Protein AF-X1DCD7-F1 (afdb_monomer_lite)

pLDDT: mean 95.34, std 4.09, range [73.12, 98.56]

InterPro domains:
  IPR029058 Alpha/Beta hydrolase fold [G3DSA:3.40.50.1820] (1-51)
  IPR029058 Alpha/Beta hydrolase fold [SSF53474] (1-45)

Foldseek 3Di:
DAPPDDPVVQVVVQVVDPPRDGDDDPPDYPDQDPVCVVVVVVVVVVVVVVPDD

Radius of gyration: 12.5 Å; chains: 1; bounding box: 35×13×29 Å

Sequence (53 aa):
DDPVVSLEGGKDTAESIPGAELLIIEGMGHVLPPEAWLQIIDAISANADKAKP

Organism: NCBI:txid412755

Secondary structure (DSSP, 8-state):
--SSS-HHHHHHHHHHSTT------TT--SS--GGGHHHHHHHHHHHHHTT--

Structure (mmCIF, N/CA/C/O backbone):
data_AF-X1DCD7-F1
#
_entry.id   AF-X1DCD7-F1
#
loop_
_atom_site.group_PDB
_atom_site.id
_atom_site.type_symbol
_atom_site.label_atom_id
_atom_site.label_alt_id
_atom_site.label_comp_id
_atom_site.label_asym_id
_atom_site.label_entity_id
_atom_site.label_seq_id
_atom_site.pdbx_PDB_ins_code
_atom_site.Cartn_x
_atom_site.Cartn_y
_atom_site.Cartn_z
_atom_site.occupancy
_atom_site.B_iso_or_equiv
_atom_site.auth_seq_id
_atom_site.auth_comp_id
_atom_site.auth_asym_id
_atom_site.auth_atom_id
_atom_site.pdbx_PDB_model_num
ATOM 1 N N . ASP A 1 1 ? 11.058 -2.725 -8.542 1.00 83.00 1 ASP A N 1
ATOM 2 C CA . ASP A 1 1 ? 11.919 -2.433 -7.383 1.00 83.00 1 ASP A CA 1
ATOM 3 C C . ASP A 1 1 ? 12.005 -0.925 -7.245 1.00 83.00 1 ASP A C 1
ATOM 5 O O . ASP A 1 1 ? 12.261 -0.257 -8.247 1.00 83.00 1 ASP A O 1
ATOM 9 N N . ASP A 1 2 ? 11.674 -0.386 -6.075 1.00 93.06 2 ASP A N 1
ATOM 10 C CA . ASP A 1 2 ? 11.671 1.060 -5.821 1.00 93.06 2 ASP A CA 1
ATOM 11 C C . ASP A 1 2 ? 13.073 1.494 -5.335 1.00 93.06 2 ASP A C 1
ATOM 13 O O . ASP A 1 2 ? 13.553 0.989 -4.319 1.00 93.06 2 ASP A O 1
ATOM 17 N N . PRO A 1 3 ? 13.766 2.397 -6.060 1.00 93.62 3 PRO A N 1
ATOM 18 C CA . PRO A 1 3 ? 15.130 2.805 -5.724 1.00 93.62 3 PRO A CA 1
ATOM 19 C C . PRO A 1 3 ? 15.222 3.823 -4.574 1.00 93.62 3 PRO A C 1
ATOM 21 O O . PRO A 1 3 ? 16.328 4.143 -4.142 1.00 93.62 3 PRO A O 1
ATOM 24 N N . VAL A 1 4 ? 14.098 4.381 -4.120 1.00 96.00 4 VAL A N 1
ATOM 25 C CA . VAL A 1 4 ? 14.025 5.421 -3.083 1.00 96.00 4 VAL A CA 1
ATOM 26 C C . VAL A 1 4 ? 13.515 4.843 -1.766 1.00 96.00 4 VAL A C 1
ATOM 28 O O . VAL A 1 4 ? 14.027 5.197 -0.705 1.00 96.00 4 VAL A O 1
ATOM 31 N N . VAL A 1 5 ? 12.524 3.950 -1.826 1.00 94.56 5 VAL A N 1
ATOM 32 C CA . VAL A 1 5 ? 11.902 3.330 -0.650 1.00 94.56 5 VAL A CA 1
ATOM 33 C C . VAL A 1 5 ? 11.880 1.816 -0.822 1.00 94.56 5 VAL A C 1
ATOM 35 O O . VAL A 1 5 ? 11.250 1.297 -1.735 1.00 94.56 5 VAL A O 1
ATOM 38 N N . SER A 1 6 ? 12.558 1.084 0.062 1.00 95.25 6 SER A N 1
ATOM 39 C CA . SER A 1 6 ? 12.603 -0.377 -0.019 1.00 95.25 6 SER A CA 1
ATOM 40 C C . SER A 1 6 ? 11.276 -1.025 0.387 1.00 95.25 6 SER A C 1
ATOM 42 O O . SER A 1 6 ? 10.539 -0.513 1.233 1.00 95.25 6 SER A O 1
ATOM 44 N N . LEU A 1 7 ? 11.009 -2.215 -0.163 1.00 95.44 7 LEU A N 1
ATOM 45 C CA . LEU A 1 7 ? 9.842 -3.026 0.198 1.00 95.44 7 LEU A CA 1
ATOM 46 C C . LEU A 1 7 ? 9.797 -3.372 1.697 1.00 95.44 7 LEU A C 1
ATOM 48 O O . LEU A 1 7 ? 8.715 -3.436 2.280 1.00 95.44 7 LEU A O 1
ATOM 52 N N . GLU A 1 8 ? 10.958 -3.575 2.325 1.00 97.12 8 GLU A N 1
ATOM 53 C CA . GLU A 1 8 ? 11.043 -3.944 3.743 1.00 97.12 8 GLU A CA 1
ATOM 54 C C . GLU A 1 8 ? 10.430 -2.876 4.658 1.00 97.12 8 GLU A C 1
ATOM 56 O O . GLU A 1 8 ? 9.700 -3.227 5.575 1.00 97.12 8 GLU A O 1
ATOM 61 N N . GLY A 1 9 ? 10.580 -1.579 4.352 1.00 96.56 9 GLY A N 1
ATOM 62 C CA . GLY A 1 9 ? 9.932 -0.526 5.145 1.00 96.56 9 GLY A CA 1
ATOM 63 C C . GLY A 1 9 ? 8.398 -0.608 5.127 1.00 96.56 9 GLY A C 1
ATOM 64 O O . GLY A 1 9 ? 7.742 -0.295 6.123 1.00 96.56 9 GLY A O 1
ATOM 65 N N . GLY A 1 10 ? 7.811 -1.076 4.019 1.00 96.44 10 GLY A N 1
ATOM 66 C CA . GLY A 1 10 ? 6.374 -1.340 3.927 1.00 96.44 10 GLY A CA 1
ATOM 67 C C . GLY A 1 10 ? 5.938 -2.543 4.769 1.00 96.44 10 GLY A C 1
ATOM 68 O O . GLY A 1 10 ? 4.901 -2.476 5.430 1.00 96.44 10 GLY A O 1
ATOM 69 N N . LYS A 1 11 ? 6.744 -3.614 4.790 1.00 98.00 11 LYS A N 1
ATOM 70 C CA . LYS A 1 11 ? 6.505 -4.798 5.634 1.00 98.00 11 LYS A CA 1
ATOM 71 C C . LYS A 1 11 ? 6.585 -4.447 7.116 1.00 98.00 11 LYS A C 1
ATOM 73 O O . LYS A 1 11 ? 5.624 -4.696 7.837 1.00 98.00 11 LYS A O 1
ATOM 78 N N . ASP A 1 12 ? 7.652 -3.766 7.527 1.00 98.38 12 ASP A N 1
ATOM 79 C CA . ASP A 1 12 ? 7.853 -3.322 8.910 1.00 98.38 12 ASP A CA 1
ATOM 80 C C . ASP A 1 12 ? 6.693 -2.433 9.391 1.00 98.38 12 ASP A C 1
ATOM 82 O O . ASP A 1 12 ? 6.207 -2.570 10.517 1.00 98.38 12 ASP A O 1
ATOM 86 N N . THR A 1 13 ? 6.203 -1.537 8.524 1.00 97.69 13 THR A N 1
ATOM 87 C CA . THR A 1 13 ? 5.050 -0.670 8.821 1.00 97.69 13 THR A CA 1
ATOM 88 C C . THR A 1 13 ? 3.778 -1.485 9.057 1.00 97.69 13 THR A C 1
ATOM 90 O O . THR A 1 13 ? 3.056 -1.228 10.021 1.00 97.69 13 THR A O 1
ATOM 93 N N . ALA A 1 14 ? 3.498 -2.468 8.198 1.00 98.19 14 ALA A N 1
ATOM 94 C CA . ALA A 1 14 ? 2.307 -3.302 8.313 1.00 98.19 14 ALA A CA 1
ATOM 95 C C . ALA A 1 14 ? 2.348 -4.209 9.551 1.00 98.19 14 ALA A C 1
ATOM 97 O O . ALA A 1 14 ? 1.339 -4.348 10.237 1.00 98.19 14 ALA A O 1
ATOM 98 N N . GLU A 1 15 ? 3.513 -4.769 9.884 1.00 98.12 15 GLU A N 1
ATOM 99 C CA . GLU A 1 15 ? 3.701 -5.575 11.098 1.00 98.12 15 GLU A CA 1
ATOM 100 C C . GLU A 1 15 ? 3.550 -4.748 12.383 1.00 98.12 15 GLU A C 1
ATOM 102 O O . GLU A 1 15 ? 3.065 -5.247 13.400 1.00 98.12 15 GLU A O 1
ATOM 107 N N . SER A 1 16 ? 3.925 -3.467 12.339 1.00 98.56 16 SER A N 1
ATOM 108 C CA . SER A 1 16 ? 3.889 -2.575 13.502 1.00 98.56 16 SER A CA 1
ATOM 109 C C . SER A 1 16 ? 2.495 -2.023 13.830 1.00 98.56 16 SER A C 1
ATOM 111 O O . SER A 1 16 ? 2.287 -1.524 14.938 1.00 98.56 16 SER A O 1
ATOM 113 N N . ILE A 1 17 ? 1.537 -2.073 12.896 1.00 98.06 17 ILE A N 1
ATOM 114 C CA . ILE A 1 17 ? 0.208 -1.461 13.049 1.00 98.06 17 ILE A CA 1
ATOM 115 C C . ILE A 1 17 ? -0.869 -2.556 13.105 1.00 98.06 17 ILE A C 1
ATOM 117 O O . ILE A 1 17 ? -1.174 -3.176 12.084 1.00 98.06 17 ILE A O 1
ATOM 121 N N . PRO A 1 18 ? -1.518 -2.781 14.265 1.00 96.69 18 PRO A N 1
ATOM 122 C CA . PRO A 1 18 ? -2.588 -3.766 14.375 1.00 96.69 18 PRO A CA 1
ATOM 123 C C . PRO A 1 18 ? -3.735 -3.498 13.393 1.00 96.69 18 PRO A C 1
ATOM 125 O O . PRO A 1 18 ? -4.313 -2.412 13.379 1.00 96.69 18 PRO A O 1
ATOM 128 N N . GLY A 1 19 ? -4.081 -4.510 12.595 1.00 94.94 19 GLY A N 1
ATOM 129 C CA . GLY A 1 19 ? -5.154 -4.429 11.601 1.00 94.94 19 GLY A CA 1
ATOM 130 C C . GLY A 1 19 ? -4.770 -3.743 10.286 1.00 94.94 19 GLY A C 1
ATOM 131 O O . GLY A 1 19 ? -5.638 -3.589 9.429 1.00 94.94 19 GLY A O 1
ATOM 132 N N . ALA A 1 20 ? -3.506 -3.344 10.103 1.00 97.44 20 ALA A N 1
ATOM 133 C CA . ALA A 1 20 ? -3.025 -2.873 8.811 1.00 97.44 20 ALA A CA 1
ATOM 134 C C . ALA A 1 20 ? -2.901 -4.024 7.802 1.00 97.44 20 ALA A C 1
ATOM 136 O O . ALA A 1 20 ? -2.598 -5.166 8.148 1.00 97.44 20 ALA A O 1
ATOM 137 N N . GLU A 1 21 ? -3.105 -3.695 6.531 1.00 96.50 21 GLU A N 1
ATOM 138 C CA . GLU A 1 21 ? -2.943 -4.605 5.400 1.00 96.50 21 GLU A CA 1
ATOM 139 C C . GLU A 1 21 ? -1.906 -4.013 4.440 1.00 96.50 21 GLU A C 1
ATOM 141 O O . GLU A 1 21 ? -1.931 -2.813 4.156 1.00 96.50 21 GLU A O 1
ATOM 146 N N . LEU A 1 22 ? -0.998 -4.852 3.931 1.00 97.38 22 LEU A N 1
ATOM 147 C CA . LEU A 1 22 ? -0.001 -4.463 2.933 1.00 97.38 22 LEU A CA 1
ATOM 148 C C . LEU A 1 22 ? -0.370 -5.036 1.565 1.00 97.38 22 LEU A C 1
ATOM 150 O O . LEU A 1 22 ? -0.419 -6.252 1.386 1.00 97.38 22 LEU A O 1
ATOM 154 N N . LEU A 1 23 ? -0.559 -4.152 0.587 1.00 96.69 23 LEU A N 1
ATOM 155 C CA . LEU A 1 23 ? -0.724 -4.519 -0.815 1.00 96.69 23 LEU A CA 1
ATOM 156 C C . LEU A 1 23 ? 0.599 -4.332 -1.564 1.00 96.69 23 LEU A C 1
ATOM 158 O O . LEU A 1 23 ? 1.067 -3.208 -1.732 1.00 96.69 23 LEU A O 1
ATOM 162 N N . ILE A 1 24 ? 1.179 -5.429 -2.049 1.00 95.75 24 ILE A N 1
ATOM 163 C CA . ILE A 1 24 ? 2.378 -5.400 -2.894 1.00 95.75 24 ILE A CA 1
ATOM 164 C C . ILE A 1 24 ? 1.944 -5.487 -4.359 1.00 95.75 24 ILE A C 1
ATOM 166 O O . ILE A 1 24 ? 1.273 -6.440 -4.753 1.00 95.75 24 ILE A O 1
ATOM 170 N N . ILE A 1 25 ? 2.348 -4.503 -5.164 1.00 95.00 25 ILE A N 1
ATOM 171 C CA . ILE A 1 25 ? 2.100 -4.469 -6.611 1.00 95.00 25 ILE A CA 1
ATOM 172 C C . ILE A 1 25 ? 3.397 -4.861 -7.320 1.00 95.00 25 ILE A C 1
ATOM 174 O O . ILE A 1 25 ? 4.377 -4.113 -7.309 1.00 95.00 25 ILE A O 1
ATOM 178 N N . GLU A 1 26 ? 3.419 -6.059 -7.903 1.00 92.06 26 GLU A N 1
ATOM 179 C CA . GLU A 1 26 ? 4.605 -6.595 -8.572 1.00 92.06 26 GLU A CA 1
ATOM 180 C C . GLU A 1 26 ? 5.055 -5.685 -9.724 1.00 92.06 26 GLU A C 1
ATOM 182 O O . GLU A 1 26 ? 4.252 -5.191 -10.512 1.00 92.06 26 GLU A O 1
ATOM 187 N N . GLY A 1 27 ? 6.363 -5.436 -9.804 1.00 90.62 27 GLY A N 1
ATOM 188 C CA . GLY A 1 27 ? 6.950 -4.573 -10.830 1.00 90.62 27 GLY A CA 1
ATOM 189 C C . GLY A 1 27 ? 6.808 -3.069 -10.572 1.00 90.62 27 GLY A C 1
ATOM 190 O O . GLY A 1 27 ? 7.484 -2.293 -11.248 1.00 90.62 27 GLY A O 1
ATOM 191 N N . MET A 1 28 ? 6.024 -2.637 -9.576 1.00 92.81 28 MET A N 1
ATOM 192 C CA . MET A 1 28 ? 5.937 -1.221 -9.215 1.00 92.81 28 MET A CA 1
ATOM 193 C C . MET A 1 28 ? 7.284 -0.710 -8.663 1.00 92.81 28 MET A C 1
ATOM 195 O O . MET A 1 28 ? 8.029 -1.426 -7.983 1.00 92.81 28 MET A O 1
ATOM 199 N N . GLY A 1 29 ? 7.630 0.524 -9.029 1.00 93.19 29 GLY A N 1
ATOM 200 C CA . GLY A 1 29 ? 8.776 1.264 -8.499 1.00 93.19 29 GLY A CA 1
ATOM 201 C C . GLY A 1 29 ? 8.300 2.470 -7.691 1.00 93.19 29 GLY A C 1
ATOM 202 O O . GLY A 1 29 ? 7.247 2.420 -7.070 1.00 93.19 29 GLY A O 1
ATOM 203 N N . HIS A 1 30 ? 9.037 3.579 -7.761 1.00 95.69 30 HIS A N 1
ATOM 204 C CA . HIS A 1 30 ? 8.713 4.785 -6.986 1.00 95.69 30 HIS A CA 1
ATOM 205 C C . HIS A 1 30 ? 7.535 5.613 -7.519 1.00 95.69 30 HIS A C 1
ATOM 207 O O . HIS A 1 30 ? 7.031 6.521 -6.862 1.00 95.69 30 HIS A O 1
ATOM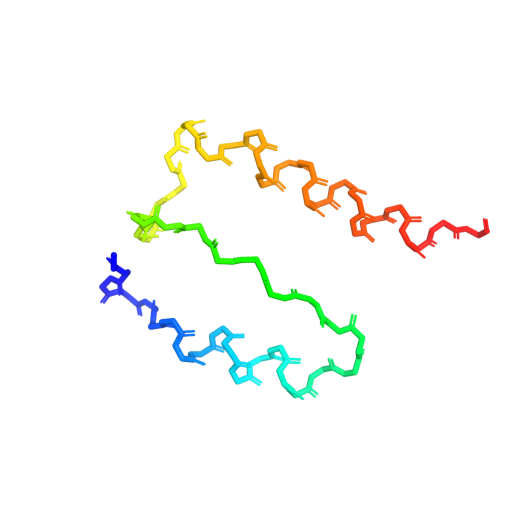 213 N N . VAL A 1 31 ? 7.121 5.350 -8.755 1.00 93.94 31 VAL A N 1
ATOM 214 C CA . VAL A 1 31 ? 6.035 6.074 -9.418 1.00 93.94 31 VAL A CA 1
ATOM 215 C C . VAL A 1 31 ? 4.839 5.143 -9.525 1.00 93.94 31 VAL A C 1
ATOM 217 O O . VAL A 1 31 ? 5.016 3.936 -9.660 1.00 93.94 31 VAL A O 1
ATOM 220 N N . LEU A 1 32 ? 3.633 5.708 -9.495 1.00 93.94 32 LEU A N 1
ATOM 221 C CA . LEU A 1 32 ? 2.384 4.975 -9.680 1.00 93.94 32 LEU A CA 1
ATOM 222 C C . LEU A 1 32 ? 2.054 4.878 -11.181 1.00 93.94 32 LEU A C 1
ATOM 224 O O . LEU A 1 32 ? 1.556 5.859 -11.747 1.00 93.94 32 LEU A O 1
ATOM 228 N N . PRO A 1 33 ? 2.329 3.744 -11.852 1.00 93.19 33 PRO A N 1
ATOM 229 C CA . PRO A 1 33 ? 2.036 3.600 -13.271 1.00 93.19 33 PRO A CA 1
ATOM 230 C C . PRO A 1 33 ? 0.512 3.504 -13.499 1.00 93.19 33 PRO A C 1
ATOM 232 O O . PRO A 1 33 ? -0.183 2.954 -12.638 1.00 93.19 33 PRO A O 1
ATOM 235 N N . PRO A 1 34 ? -0.030 4.013 -14.624 1.00 96.00 34 PRO A N 1
ATOM 236 C CA . PRO A 1 34 ? -1.469 3.987 -14.909 1.00 96.00 34 PRO A CA 1
ATOM 237 C C . PRO A 1 34 ? -2.126 2.610 -14.783 1.00 96.00 34 PRO A C 1
ATOM 239 O O . PRO A 1 34 ? -3.268 2.500 -14.343 1.00 96.00 34 PRO A O 1
ATOM 242 N N . GLU A 1 35 ? -1.391 1.552 -15.111 1.00 95.00 35 GLU A N 1
ATOM 243 C CA . GLU A 1 35 ? -1.854 0.168 -15.051 1.00 95.00 35 GLU A CA 1
ATOM 244 C C . GLU A 1 35 ? -2.155 -0.287 -13.613 1.00 95.00 35 GLU A C 1
ATOM 246 O O . GLU A 1 35 ? -3.010 -1.146 -13.406 1.00 95.00 35 GLU A O 1
ATOM 251 N N . ALA A 1 36 ? -1.502 0.313 -12.612 1.00 96.12 36 ALA A N 1
ATOM 252 C CA . ALA A 1 36 ? -1.721 0.015 -11.197 1.00 96.12 36 ALA A CA 1
ATOM 253 C C . ALA A 1 36 ? -2.858 0.841 -10.571 1.00 96.12 36 ALA A C 1
ATOM 255 O O . ALA A 1 36 ? -3.294 0.543 -9.459 1.00 96.12 36 ALA A O 1
ATOM 256 N N . TRP A 1 37 ? -3.349 1.887 -11.248 1.00 96.44 37 TRP A N 1
ATOM 257 C CA . TRP A 1 37 ? -4.258 2.856 -10.630 1.00 96.44 37 TRP A CA 1
ATOM 258 C C . TRP A 1 37 ? -5.563 2.230 -10.159 1.00 96.44 37 TRP A C 1
ATOM 260 O O . TRP A 1 37 ? -5.981 2.520 -9.044 1.00 96.44 37 TRP A O 1
ATOM 270 N N . LEU A 1 38 ? -6.185 1.356 -10.956 1.00 97.75 38 LEU A N 1
ATOM 271 C CA . LEU A 1 38 ? -7.438 0.707 -10.552 1.00 97.75 38 LEU A CA 1
ATOM 272 C C . LEU A 1 38 ? -7.250 -0.118 -9.275 1.00 97.75 38 LEU A C 1
ATOM 274 O O . LEU A 1 38 ? -8.017 0.037 -8.333 1.00 97.75 38 LEU A O 1
ATOM 278 N N . GLN A 1 39 ? -6.171 -0.898 -9.196 1.00 97.19 39 GLN A N 1
ATOM 279 C CA . GLN A 1 39 ? -5.857 -1.704 -8.017 1.00 97.19 39 GLN A CA 1
ATOM 280 C C . GLN A 1 39 ? -5.628 -0.837 -6.764 1.00 97.19 39 GLN A C 1
ATOM 282 O O . GLN A 1 39 ? -6.087 -1.181 -5.676 1.00 97.19 39 GLN A O 1
ATOM 287 N N . ILE A 1 40 ? -4.936 0.298 -6.914 1.00 97.38 40 ILE A N 1
ATOM 288 C CA . ILE A 1 40 ? -4.684 1.248 -5.820 1.00 97.38 40 ILE A CA 1
ATOM 289 C C . ILE A 1 40 ? -5.984 1.924 -5.374 1.00 97.38 40 ILE A C 1
ATOM 291 O O . ILE A 1 40 ? -6.248 2.010 -4.176 1.00 97.38 40 ILE A O 1
ATOM 295 N N . ILE A 1 41 ? -6.794 2.402 -6.323 1.00 98.25 41 ILE A N 1
ATOM 296 C CA . ILE A 1 41 ? -8.074 3.065 -6.048 1.00 98.25 41 ILE A CA 1
ATOM 297 C C . ILE A 1 41 ? -8.998 2.110 -5.292 1.00 98.25 41 ILE A C 1
ATOM 299 O O . ILE A 1 41 ? -9.517 2.489 -4.244 1.00 98.25 41 ILE A O 1
ATOM 303 N N . ASP A 1 42 ? -9.129 0.868 -5.760 1.00 98.31 42 ASP A N 1
ATOM 304 C CA . ASP A 1 42 ? -9.968 -0.145 -5.119 1.00 98.31 42 ASP A CA 1
ATOM 305 C C . ASP A 1 42 ? -9.511 -0.427 -3.681 1.00 98.31 42 ASP A C 1
ATOM 307 O O . ASP A 1 42 ? -10.334 -0.454 -2.762 1.00 98.31 42 ASP A O 1
ATOM 311 N N . ALA A 1 43 ? -8.201 -0.569 -3.452 1.00 98.00 43 ALA A N 1
ATOM 312 C CA . ALA A 1 43 ? -7.648 -0.801 -2.118 1.00 98.00 43 ALA A CA 1
ATOM 313 C C . ALA A 1 43 ? -7.882 0.385 -1.166 1.00 98.00 43 ALA A C 1
ATOM 315 O O . ALA A 1 43 ? -8.265 0.187 -0.010 1.00 98.00 43 ALA A O 1
ATOM 316 N N . ILE A 1 44 ? -7.702 1.621 -1.646 1.00 97.81 44 ILE A N 1
ATOM 317 C CA . ILE A 1 44 ? -7.964 2.833 -0.858 1.00 97.81 44 ILE A CA 1
ATOM 318 C C . ILE A 1 44 ? -9.453 2.931 -0.515 1.00 97.81 44 ILE A C 1
ATOM 320 O O . ILE A 1 44 ? -9.793 3.161 0.647 1.00 97.81 44 ILE A O 1
ATOM 324 N N . SER A 1 45 ? -10.339 2.742 -1.496 1.00 98.31 45 SER A N 1
ATOM 325 C CA . SER A 1 45 ? -11.788 2.783 -1.290 1.00 98.31 45 SER A CA 1
ATOM 326 C C . SER A 1 45 ? -12.246 1.715 -0.299 1.00 98.31 45 SER A C 1
ATOM 328 O O . SER A 1 45 ? -12.955 2.037 0.652 1.00 98.31 45 SER A O 1
ATOM 330 N N . ALA A 1 46 ? -11.784 0.470 -0.451 1.00 97.38 46 ALA A N 1
ATOM 331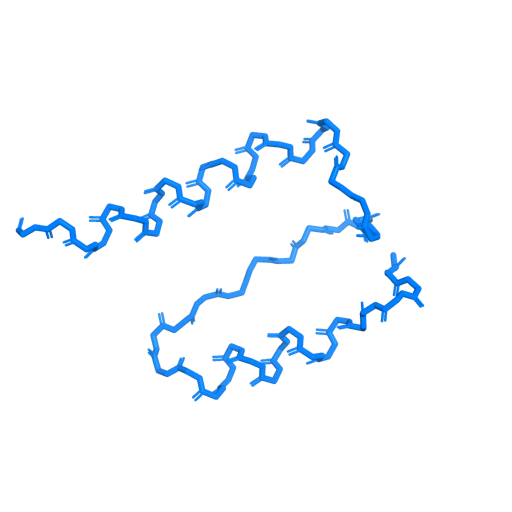 C CA . ALA A 1 46 ? -12.108 -0.613 0.471 1.00 97.38 46 ALA A CA 1
ATOM 332 C C . ALA A 1 46 ? -11.608 -0.332 1.895 1.00 97.38 46 ALA A C 1
ATOM 334 O O . ALA A 1 46 ? -12.318 -0.602 2.861 1.00 97.38 46 ALA A O 1
ATOM 335 N N . ASN A 1 47 ? -10.408 0.238 2.048 1.00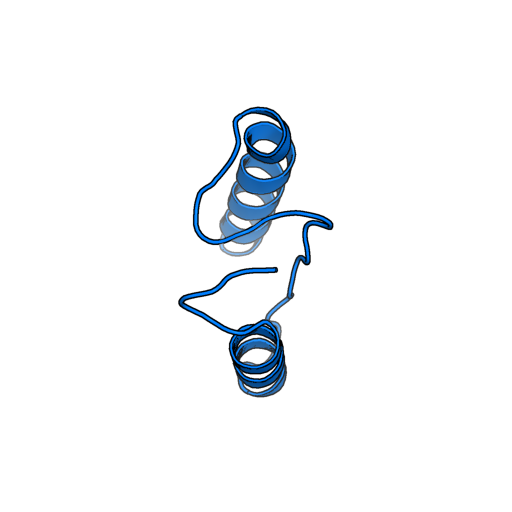 97.25 47 ASN A N 1
ATOM 336 C CA . ASN A 1 47 ? -9.883 0.610 3.358 1.00 97.25 47 ASN A CA 1
ATOM 337 C C . ASN A 1 47 ? -10.685 1.749 4.008 1.00 97.25 47 ASN A C 1
ATOM 339 O O . ASN A 1 47 ? -11.001 1.676 5.193 1.00 97.25 47 ASN A O 1
ATOM 343 N N . ALA A 1 48 ? -11.049 2.781 3.242 1.00 97.50 48 ALA A N 1
ATOM 344 C CA . ALA A 1 48 ? -11.871 3.886 3.733 1.00 97.50 48 ALA A CA 1
ATOM 345 C C . ALA A 1 48 ? -13.265 3.413 4.179 1.00 97.50 48 ALA A C 1
ATOM 347 O O . ALA A 1 48 ? -13.795 3.888 5.184 1.00 97.50 48 ALA A O 1
ATOM 348 N N . ASP A 1 49 ? -13.834 2.435 3.476 1.00 97.69 49 ASP A N 1
ATOM 349 C CA . ASP A 1 49 ? -15.139 1.865 3.799 1.00 97.69 49 ASP A CA 1
ATOM 350 C C . ASP A 1 49 ? -15.170 1.156 5.158 1.00 97.69 49 ASP A C 1
ATOM 352 O O . ASP A 1 49 ? -16.210 1.167 5.814 1.00 97.69 49 ASP A O 1
ATOM 356 N N . LYS A 1 50 ? -14.034 0.634 5.642 1.00 94.88 50 LYS A N 1
ATOM 357 C CA . LYS A 1 50 ? -13.921 0.026 6.983 1.00 94.88 50 LYS A CA 1
ATOM 358 C C . LYS A 1 50 ? -14.158 1.027 8.120 1.00 94.88 50 LYS A C 1
ATOM 360 O O . LYS A 1 50 ? -14.458 0.612 9.234 1.00 94.88 50 LYS A O 1
ATOM 365 N N . ALA A 1 51 ? -14.005 2.327 7.860 1.00 95.06 51 ALA A N 1
ATOM 366 C CA . ALA A 1 51 ? -14.222 3.384 8.846 1.00 95.06 51 ALA A CA 1
ATOM 367 C C . ALA A 1 51 ? -15.671 3.903 8.880 1.00 95.06 51 ALA A C 1
ATOM 369 O O . ALA A 1 51 ? -15.992 4.758 9.708 1.00 95.06 51 ALA A O 1
ATOM 370 N N . LYS A 1 52 ? -16.540 3.436 7.971 1.00 89.88 52 LYS A N 1
ATOM 371 C CA . LYS A 1 52 ? -17.962 3.792 7.988 1.00 89.88 52 LYS A CA 1
ATOM 372 C C . LYS A 1 52 ? -18.632 3.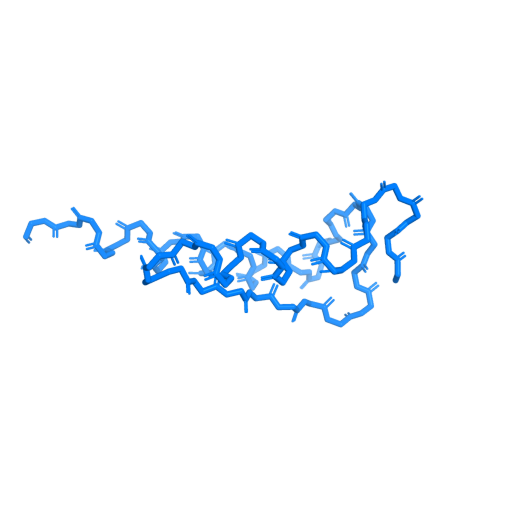207 9.249 1.00 89.88 52 LYS A C 1
ATOM 374 O O . LYS A 1 52 ? -18.242 2.122 9.677 1.00 89.88 52 LYS A O 1
ATOM 379 N N . PRO A 1 53 ? -19.592 3.934 9.851 1.00 73.12 53 PRO A N 1
ATOM 380 C CA . PRO A 1 53 ? -20.307 3.492 11.049 1.00 73.12 53 PRO A CA 1
ATOM 381 C C . PRO A 1 53 ? -21.209 2.277 10.804 1.00 73.12 53 PRO A C 1
ATOM 383 O O . PRO A 1 53 ? -21.686 2.106 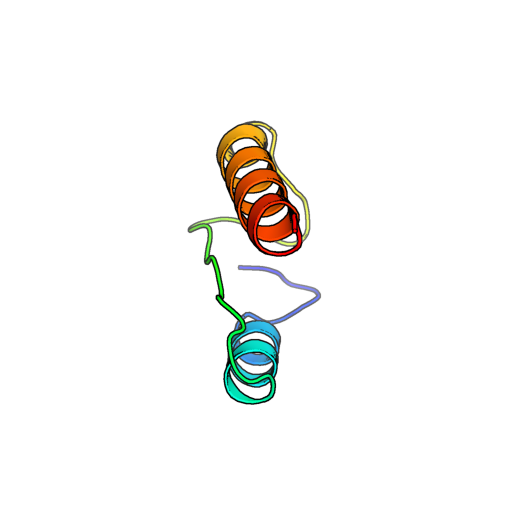9.657 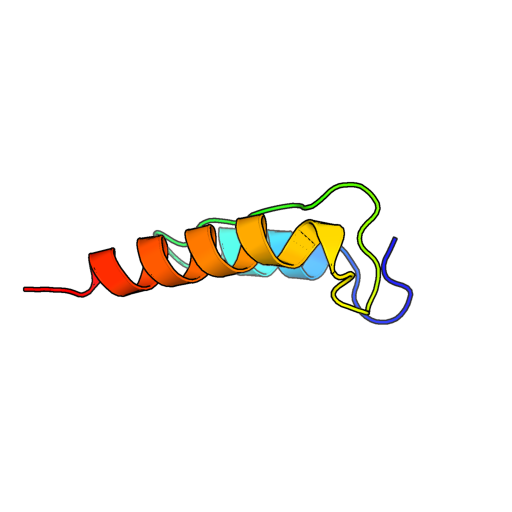1.00 73.12 53 PRO A O 1
#